Protein AF-A0A316ADJ9-F1 (afdb_monomer)

Radius of gyration: 23.01 Å; Cα contacts (8 Å, |Δi|>4): 121; chains: 1; bounding box: 54×58×75 Å

Foldseek 3Di:
DDDDDDDDDDPDPDDPPPQDDDDPLLVVLLVLLLVLLVVLVCCVVPDDDDDVVNVVADDPPVLSVLSNVLSVLLVVLSVVCVVRPCVPVSLVSNLVSLVVNLVSLVVSVVDPPHDPVVVVVSVVSSVSSVSSNCSNPDDPDPPD

Secondary structure (DSSP, 8-state):
-------------------PPPPHHHHHHHHHHHHHHHHHHHHHHHS----TTTTTTSPPHHHHHHHHHHHHHHHHHHHHHHTSTTHHHHHHHHHHHHHHHHHHHGGGGTSTT--HHHHHHHHHHHHHHHHHHHHHHPPPPPP-

Structure (mmCIF, N/CA/C/O backbone):
data_AF-A0A316ADJ9-F1
#
_entry.id   AF-A0A316ADJ9-F1
#
loop_
_atom_site.group_PDB
_atom_site.id
_atom_site.type_symbol
_atom_site.label_atom_id
_atom_site.label_alt_id
_atom_site.label_comp_id
_atom_site.label_asym_id
_atom_site.label_entity_id
_atom_site.label_seq_id
_atom_site.pdbx_PDB_ins_code
_atom_site.Cartn_x
_atom_site.Cartn_y
_atom_site.Cartn_z
_atom_site.occupancy
_atom_site.B_iso_or_equiv
_atom_site.auth_seq_id
_atom_site.auth_comp_id
_atom_site.auth_asym_id
_atom_site.auth_atom_id
_atom_site.pdbx_PDB_model_num
ATOM 1 N N . MET A 1 1 ? -19.106 48.343 52.116 1.00 52.81 1 MET A N 1
ATOM 2 C CA . MET A 1 1 ?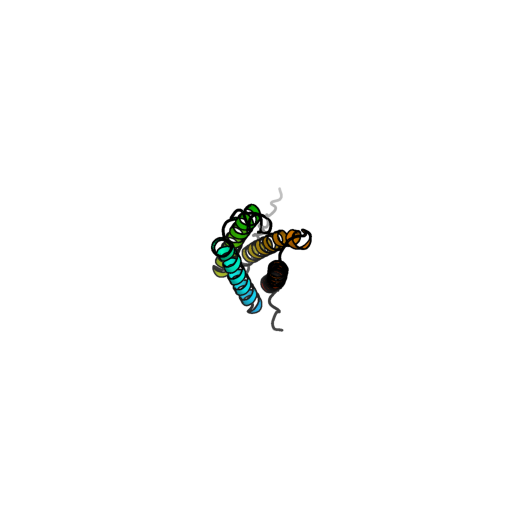 -17.933 47.532 51.727 1.00 52.81 1 MET A CA 1
ATOM 3 C C . MET A 1 1 ? -18.462 46.151 51.363 1.00 52.81 1 MET A C 1
ATOM 5 O O . MET A 1 1 ? -18.863 45.405 52.242 1.00 52.81 1 MET A O 1
ATOM 9 N N . THR A 1 2 ? -18.675 45.913 50.071 1.00 56.94 2 THR A N 1
ATOM 10 C CA . THR A 1 2 ? -19.467 44.803 49.516 1.00 56.94 2 THR A CA 1
ATOM 11 C C . THR A 1 2 ? -18.589 43.577 49.278 1.00 56.94 2 THR A C 1
ATOM 13 O O . THR A 1 2 ? -17.633 43.656 48.509 1.00 56.94 2 THR A O 1
ATOM 16 N N . THR A 1 3 ? -18.903 42.447 49.907 1.00 63.03 3 THR A N 1
ATOM 17 C CA . THR A 1 3 ? -18.252 41.160 49.640 1.00 63.03 3 THR A CA 1
ATOM 18 C C . THR A 1 3 ? -19.010 40.426 48.532 1.00 63.03 3 THR A C 1
ATOM 20 O O . THR A 1 3 ? -20.164 40.038 48.684 1.00 63.03 3 THR A O 1
ATOM 23 N N . HIS A 1 4 ? -18.357 40.276 47.382 1.00 60.06 4 HIS A N 1
ATOM 24 C CA . HIS A 1 4 ? -18.845 39.522 46.229 1.00 60.06 4 HIS A CA 1
ATOM 25 C C . HIS A 1 4 ? -18.423 38.050 46.401 1.00 60.06 4 HIS A C 1
ATOM 27 O O . HIS A 1 4 ? -17.222 37.795 46.511 1.00 60.06 4 HIS A O 1
ATOM 33 N N . PRO A 1 5 ? -19.336 37.062 46.435 1.00 63.56 5 PRO A N 1
ATOM 34 C CA . PRO A 1 5 ? -18.936 35.661 46.415 1.00 63.56 5 PRO A CA 1
ATOM 35 C C . PRO A 1 5 ? -18.522 35.275 44.989 1.00 63.56 5 PRO A C 1
ATOM 37 O O . PRO A 1 5 ? -19.322 35.339 44.055 1.00 63.56 5 PRO A O 1
ATOM 40 N N . ALA A 1 6 ? -17.255 34.897 44.820 1.00 60.03 6 ALA A N 1
ATOM 41 C CA . ALA A 1 6 ? -16.741 34.314 43.588 1.00 60.03 6 ALA A CA 1
ATOM 42 C C . ALA A 1 6 ? -17.290 32.887 43.445 1.00 60.03 6 ALA A C 1
ATOM 44 O O . ALA A 1 6 ? -16.879 31.964 44.148 1.00 60.03 6 ALA A O 1
ATOM 45 N N . THR A 1 7 ? -18.247 32.707 42.542 1.00 63.16 7 THR A N 1
ATOM 46 C CA . THR A 1 7 ? -18.734 31.400 42.106 1.00 63.16 7 THR A CA 1
ATOM 47 C C . THR A 1 7 ? -17.628 30.686 41.330 1.00 63.16 7 THR A C 1
ATOM 49 O O . THR A 1 7 ? -17.347 30.985 40.171 1.00 63.16 7 THR A O 1
ATOM 52 N N . GLY A 1 8 ? -16.978 29.728 41.993 1.00 58.53 8 GLY A N 1
ATOM 53 C CA . GLY A 1 8 ? -16.047 28.800 41.366 1.00 58.53 8 GLY A CA 1
ATOM 54 C C . GLY A 1 8 ? -16.773 27.926 40.347 1.00 58.53 8 GLY A C 1
ATOM 55 O O . GLY A 1 8 ? -17.501 27.004 40.709 1.00 58.53 8 GLY A O 1
ATOM 56 N N . SER A 1 9 ? -16.577 28.211 39.062 1.00 62.88 9 SER A N 1
ATOM 57 C CA . SER A 1 9 ? -16.950 27.304 37.981 1.00 62.88 9 SER A CA 1
ATOM 58 C C . SER A 1 9 ? -15.855 26.246 37.845 1.00 62.88 9 SER A C 1
ATOM 60 O O . SER A 1 9 ? -14.764 26.501 37.339 1.00 62.88 9 SER A O 1
ATOM 62 N N . ALA A 1 10 ? -16.126 25.044 38.354 1.00 63.72 10 ALA A N 1
ATOM 63 C CA . ALA A 1 10 ? -15.277 23.887 38.108 1.00 63.72 10 ALA A CA 1
ATOM 64 C C . ALA A 1 10 ? -15.246 23.593 36.593 1.00 63.72 10 ALA A C 1
ATOM 66 O O . ALA A 1 10 ? -16.309 23.587 35.960 1.00 63.72 10 ALA A O 1
ATOM 67 N N . PRO A 1 11 ? -14.073 23.341 35.982 1.00 63.47 11 PRO A N 1
ATOM 68 C CA . PRO A 1 11 ? -14.007 22.982 34.574 1.00 63.47 11 PRO A CA 1
ATOM 69 C C . PRO A 1 11 ? -14.743 21.656 34.367 1.00 63.47 11 PRO A C 1
ATOM 71 O O . PRO A 1 11 ? -14.394 20.636 34.963 1.00 63.47 11 PRO A O 1
ATOM 74 N N . ALA A 1 12 ? -15.784 21.691 33.533 1.00 62.28 12 ALA A N 1
ATOM 75 C CA . ALA A 1 12 ? -16.554 20.526 33.125 1.00 62.28 12 ALA A CA 1
ATOM 76 C C . ALA A 1 12 ? -15.598 19.412 32.675 1.00 62.28 12 ALA A C 1
ATOM 78 O O . ALA A 1 12 ? -14.872 19.559 31.689 1.00 62.28 12 ALA A O 1
ATOM 79 N N . GLY A 1 13 ? -15.573 18.314 33.437 1.00 58.62 13 GLY A N 1
ATOM 80 C CA . GLY A 1 13 ? -14.709 17.169 33.185 1.00 58.62 13 GLY A CA 1
ATOM 81 C C . GLY A 1 13 ? -14.893 16.677 31.754 1.00 58.62 13 GLY A C 1
ATOM 82 O O . GLY A 1 13 ? -15.971 16.219 31.375 1.00 58.62 13 GLY A O 1
ATOM 83 N N . ALA A 1 14 ? -13.838 16.799 30.948 1.00 61.16 14 ALA A N 1
ATOM 84 C CA . ALA A 1 14 ? -13.809 16.300 29.586 1.00 61.16 14 ALA A CA 1
ATOM 85 C C . ALA A 1 14 ? -14.094 14.793 29.608 1.00 61.16 14 ALA A C 1
ATOM 87 O O . ALA A 1 14 ? -13.265 13.997 30.051 1.00 61.16 14 ALA A O 1
ATOM 88 N N . ALA A 1 15 ? -15.286 14.402 29.153 1.00 62.97 15 ALA A N 1
ATOM 89 C CA . ALA A 1 15 ? -15.678 13.004 29.092 1.00 62.97 15 ALA A CA 1
ATOM 90 C C . ALA A 1 15 ? -14.624 12.202 28.300 1.00 62.97 15 ALA A C 1
ATOM 92 O O . ALA A 1 15 ? -14.220 12.632 27.2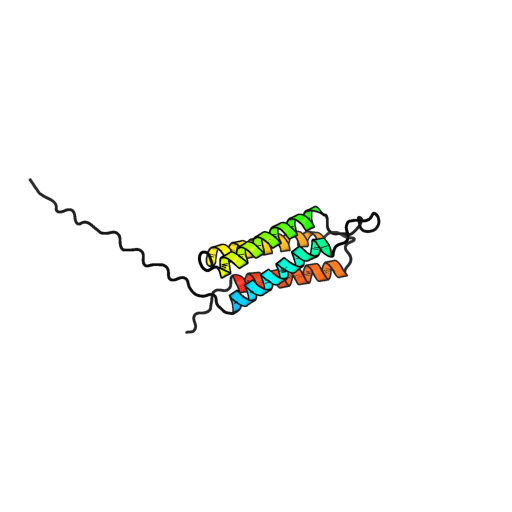10 1.00 62.97 15 ALA A O 1
ATOM 93 N N . PRO A 1 16 ? -14.167 11.041 28.807 1.00 57.91 16 PRO A N 1
ATOM 94 C CA . PRO A 1 16 ? -13.155 10.245 28.130 1.00 57.91 16 PRO A CA 1
ATOM 95 C C . PRO A 1 16 ? -13.670 9.849 26.744 1.00 57.91 16 PRO A C 1
ATOM 97 O O . PRO A 1 16 ? -14.711 9.199 26.605 1.00 57.91 16 PRO A O 1
ATOM 100 N N . ARG A 1 17 ? -12.946 10.267 25.696 1.00 62.66 17 ARG A N 1
ATOM 101 C CA . ARG A 1 17 ? -13.247 9.914 24.303 1.00 62.66 17 ARG A CA 1
ATOM 102 C C . ARG A 1 17 ? -13.176 8.393 24.168 1.00 62.66 17 ARG A C 1
ATOM 104 O O . ARG A 1 17 ? -12.097 7.834 24.006 1.00 62.66 17 ARG A O 1
ATOM 111 N N . ARG A 1 18 ? -14.324 7.711 24.231 1.00 59.41 18 ARG A N 1
ATOM 112 C CA . ARG A 1 18 ? -14.401 6.263 23.996 1.00 59.41 18 ARG A CA 1
ATOM 113 C C . ARG A 1 18 ? -13.875 5.965 22.592 1.00 59.41 18 ARG A C 1
ATOM 115 O O . ARG A 1 18 ? -14.481 6.355 21.593 1.00 59.41 18 ARG A O 1
ATOM 122 N N . HIS A 1 19 ? -12.731 5.292 22.521 1.00 55.38 19 HIS A N 1
ATOM 123 C CA . HIS A 1 19 ? -12.136 4.855 21.266 1.00 55.38 19 HIS A CA 1
ATOM 124 C C . HIS A 1 19 ? -13.079 3.857 20.588 1.00 55.38 19 HIS A C 1
ATOM 126 O O . HIS A 1 19 ? -13.317 2.766 21.102 1.00 55.38 19 HIS A O 1
ATOM 132 N N . ARG A 1 20 ? -13.650 4.234 19.437 1.00 62.09 20 ARG A N 1
ATOM 133 C CA . ARG A 1 20 ? -14.503 3.323 18.667 1.00 62.09 20 ARG A CA 1
ATOM 134 C C . ARG A 1 20 ? -13.678 2.138 18.142 1.00 62.09 20 ARG A C 1
ATOM 136 O O . ARG A 1 20 ? -12.557 2.351 17.668 1.00 62.09 20 ARG A O 1
ATOM 143 N N . PRO A 1 21 ? -14.212 0.907 18.205 1.00 63.09 21 PRO A N 1
ATOM 144 C CA . PRO A 1 21 ? -13.584 -0.247 17.573 1.00 63.09 21 PRO A CA 1
ATOM 145 C C . PRO A 1 21 ? -13.545 -0.081 16.045 1.00 63.09 21 PRO A C 1
ATOM 147 O O . PRO A 1 21 ? -14.389 0.602 15.459 1.00 63.09 21 PRO A O 1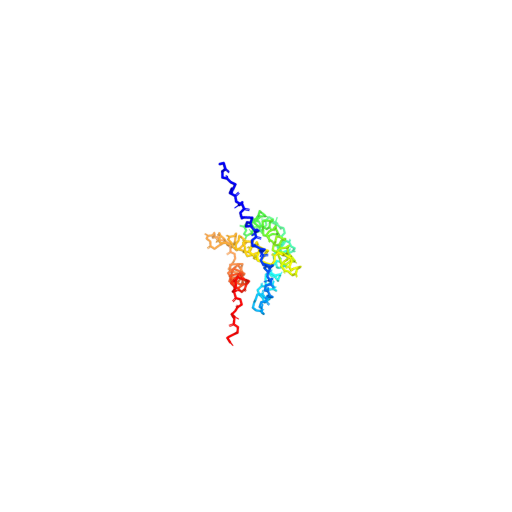
ATOM 150 N N . LEU A 1 22 ? -12.530 -0.677 15.411 1.00 63.69 22 LEU A N 1
ATOM 151 C CA . LEU A 1 22 ? -12.375 -0.690 13.954 1.00 63.69 22 LEU A CA 1
ATOM 152 C C . LEU A 1 22 ? -13.492 -1.537 13.328 1.00 63.69 22 LEU A C 1
ATOM 154 O O . LEU A 1 22 ? -13.813 -2.609 13.837 1.00 63.69 22 LEU A O 1
ATOM 158 N N . GLY A 1 23 ? -14.090 -1.055 12.237 1.00 74.25 23 GLY A N 1
ATOM 159 C CA . GLY A 1 23 ? -15.034 -1.850 11.451 1.00 74.25 23 GLY A CA 1
ATOM 160 C C . GLY A 1 23 ? -14.312 -2.932 10.641 1.00 74.25 23 GLY A C 1
ATOM 161 O O . GLY A 1 23 ? -13.122 -2.798 10.358 1.00 74.25 23 GLY A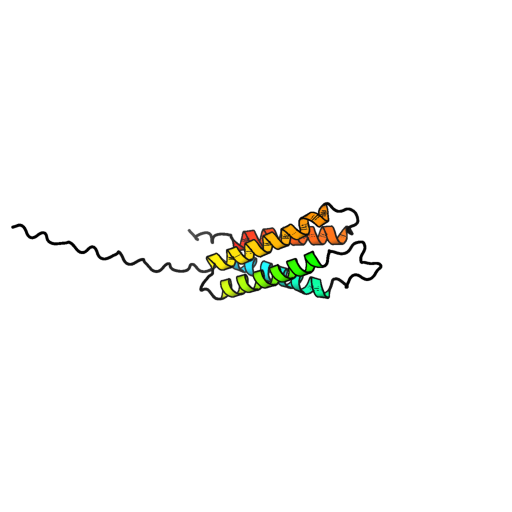 O 1
ATOM 162 N N . ALA A 1 24 ? -15.036 -3.976 10.224 1.00 79.31 24 ALA A N 1
ATOM 163 C CA . ALA A 1 24 ? -14.482 -5.072 9.419 1.00 79.31 24 ALA A CA 1
ATOM 164 C C . ALA A 1 24 ? -13.773 -4.575 8.142 1.00 79.31 24 ALA A C 1
ATOM 166 O O . ALA A 1 24 ? -12.693 -5.049 7.810 1.00 79.31 24 ALA A O 1
ATOM 167 N N . LEU A 1 25 ? -14.324 -3.550 7.482 1.00 77.44 25 LEU A N 1
ATOM 168 C CA . LEU A 1 25 ? -13.740 -2.947 6.277 1.00 77.44 25 LEU A CA 1
ATOM 169 C C . LEU A 1 25 ? -12.378 -2.283 6.541 1.00 77.44 25 LEU A C 1
ATOM 171 O O . LEU A 1 25 ? -11.457 -2.452 5.748 1.00 77.44 25 LEU A O 1
ATOM 175 N N . ASN A 1 26 ? -12.205 -1.604 7.679 1.00 80.75 26 ASN A N 1
ATOM 176 C CA . ASN A 1 26 ? -10.912 -1.024 8.056 1.00 80.75 26 ASN A CA 1
ATOM 177 C C . ASN A 1 26 ? -9.875 -2.119 8.326 1.00 80.75 26 ASN A C 1
ATOM 179 O O . ASN A 1 26 ? -8.695 -1.921 8.050 1.00 80.75 26 ASN A O 1
ATOM 183 N N . HIS A 1 27 ? -10.308 -3.269 8.852 1.00 78.88 27 HIS A N 1
ATOM 184 C CA . HIS A 1 27 ? -9.430 -4.417 9.059 1.00 78.88 27 HIS A CA 1
ATOM 185 C C . HIS A 1 27 ? -8.968 -5.012 7.724 1.00 78.88 27 HIS A C 1
ATOM 187 O O . HIS A 1 27 ? -7.777 -5.248 7.555 1.00 78.88 27 HIS A O 1
ATOM 193 N N . VAL A 1 28 ? -9.870 -5.150 6.746 1.00 84.81 28 VAL A N 1
ATOM 194 C CA . VAL A 1 28 ? -9.508 -5.556 5.375 1.00 84.81 28 VAL A CA 1
ATOM 195 C C . VAL A 1 28 ? -8.518 -4.565 4.754 1.00 84.81 28 VAL A C 1
ATOM 197 O O . VAL A 1 28 ? -7.511 -4.985 4.195 1.00 84.81 28 VAL A O 1
ATOM 200 N N . GLY A 1 29 ? -8.741 -3.255 4.913 1.00 80.75 29 GLY A N 1
ATOM 201 C CA . GLY A 1 29 ? -7.800 -2.229 4.448 1.00 80.75 29 GLY A CA 1
ATOM 202 C C . GLY A 1 29 ? -6.416 -2.330 5.102 1.00 80.75 29 GLY A C 1
ATOM 203 O O . GLY A 1 29 ? -5.405 -2.177 4.421 1.00 80.75 29 GLY A O 1
ATOM 204 N N . LEU A 1 30 ? -6.357 -2.643 6.403 1.00 82.31 30 LEU A N 1
ATOM 205 C CA . LEU A 1 30 ? -5.105 -2.908 7.123 1.00 82.31 30 LEU A CA 1
ATOM 206 C C . LEU A 1 30 ? -4.375 -4.129 6.564 1.00 82.31 30 LEU A C 1
ATOM 208 O O . LEU A 1 30 ? -3.190 -4.021 6.271 1.00 82.31 30 LEU A O 1
ATOM 212 N N . VAL A 1 31 ? -5.081 -5.243 6.355 1.00 86.31 31 VAL A N 1
ATOM 213 C CA . VAL A 1 31 ? -4.501 -6.466 5.780 1.00 86.31 31 VAL A CA 1
ATOM 214 C C . VAL A 1 31 ? -3.957 -6.208 4.377 1.00 86.31 31 VAL A C 1
ATOM 216 O O . VAL A 1 31 ? -2.817 -6.567 4.094 1.00 86.31 31 VAL A O 1
ATOM 219 N N . LEU A 1 32 ? -4.724 -5.531 3.516 1.00 84.25 32 LEU A N 1
ATOM 220 C CA . LEU A 1 32 ? -4.262 -5.169 2.175 1.00 84.25 32 LEU A CA 1
ATOM 221 C C . LEU A 1 32 ? -3.013 -4.288 2.229 1.00 84.25 32 LEU A C 1
ATOM 223 O O . LEU A 1 32 ? -2.063 -4.556 1.506 1.00 84.25 32 LEU A O 1
ATOM 227 N N . ALA A 1 33 ? -2.970 -3.287 3.112 1.00 81.31 33 ALA A N 1
ATOM 228 C CA . ALA A 1 33 ? -1.791 -2.438 3.268 1.00 81.31 33 ALA A CA 1
ATOM 229 C C . ALA A 1 33 ? -0.563 -3.214 3.771 1.00 81.31 33 ALA A C 1
ATOM 231 O O . ALA A 1 33 ? 0.553 -2.912 3.356 1.00 81.31 33 ALA A O 1
ATOM 232 N N . THR A 1 34 ? -0.750 -4.215 4.639 1.00 85.69 34 THR A N 1
ATOM 233 C CA . THR A 1 34 ? 0.331 -5.107 5.082 1.00 85.69 34 THR A CA 1
ATOM 234 C C . THR A 1 34 ? 0.857 -5.956 3.934 1.00 85.69 34 THR A C 1
ATOM 236 O O . THR A 1 34 ? 2.067 -6.015 3.741 1.00 85.69 34 THR A O 1
ATOM 239 N N . LEU A 1 35 ? -0.032 -6.581 3.156 1.00 86.44 35 LEU A N 1
ATOM 240 C CA . LEU A 1 35 ? 0.357 -7.372 1.986 1.00 86.44 35 LEU A CA 1
ATOM 241 C C . LEU A 1 35 ? 1.126 -6.515 0.981 1.00 86.44 35 LEU A C 1
ATOM 243 O O . LEU A 1 35 ? 2.182 -6.920 0.512 1.00 86.44 35 LEU A O 1
ATOM 247 N N . LEU A 1 36 ? 0.643 -5.300 0.731 1.00 81.81 36 LEU A N 1
ATOM 248 C CA . LEU A 1 36 ? 1.290 -4.366 -0.177 1.00 81.81 36 LEU A CA 1
ATOM 249 C C . LEU A 1 36 ? 2.677 -3.935 0.328 1.00 81.81 36 LEU A C 1
ATOM 251 O O . LEU A 1 36 ? 3.622 -3.879 -0.448 1.00 81.81 36 LEU A O 1
ATOM 255 N N . ALA A 1 37 ? 2.830 -3.704 1.636 1.00 80.12 37 ALA A N 1
ATOM 256 C CA . ALA A 1 37 ? 4.132 -3.410 2.235 1.00 80.12 37 ALA A CA 1
ATOM 257 C C . ALA A 1 37 ? 5.113 -4.576 2.125 1.00 80.12 37 ALA A C 1
ATOM 259 O O . ALA A 1 37 ? 6.296 -4.361 1.880 1.00 80.12 37 ALA A O 1
ATOM 260 N N . LEU A 1 38 ? 4.629 -5.807 2.288 1.00 84.56 38 LEU A N 1
ATOM 261 C CA . LEU A 1 38 ? 5.449 -6.998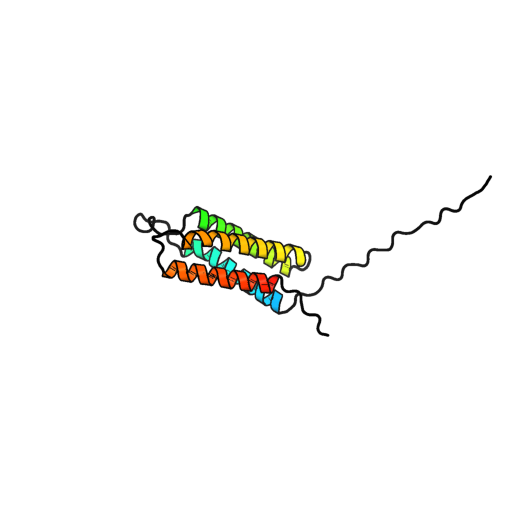 2.091 1.00 84.56 38 LEU A CA 1
ATOM 262 C C . LEU A 1 38 ? 5.882 -7.144 0.629 1.00 84.56 38 LEU A C 1
ATOM 264 O O . LEU A 1 38 ? 7.033 -7.494 0.378 1.00 84.56 38 LEU A O 1
ATOM 268 N N . SER A 1 39 ? 5.005 -6.827 -0.327 1.00 79.69 39 SER A N 1
ATOM 269 C CA . SER A 1 39 ? 5.361 -6.784 -1.748 1.00 79.69 39 SER A CA 1
ATOM 270 C C . SER A 1 39 ? 6.467 -5.761 -2.022 1.00 79.69 39 SER A C 1
ATOM 272 O O . SER A 1 39 ? 7.462 -6.119 -2.649 1.00 79.69 39 SER A O 1
ATOM 274 N N . ASP A 1 40 ? 6.366 -4.544 -1.481 1.00 78.38 40 ASP A N 1
ATOM 275 C CA . ASP A 1 40 ? 7.413 -3.518 -1.624 1.00 78.38 40 ASP A CA 1
ATOM 276 C C . ASP A 1 40 ? 8.756 -3.976 -1.024 1.00 78.38 40 ASP A C 1
ATOM 278 O O . ASP A 1 40 ? 9.811 -3.800 -1.631 1.00 78.38 40 ASP A O 1
ATOM 282 N N . LEU A 1 41 ? 8.716 -4.615 0.151 1.00 78.38 41 LEU A N 1
ATOM 283 C CA . LEU A 1 41 ? 9.880 -5.209 0.817 1.00 78.38 41 LEU A CA 1
ATOM 284 C C . LEU A 1 41 ? 10.531 -6.304 -0.033 1.00 78.38 41 LEU A C 1
ATOM 286 O O . LEU A 1 41 ? 11.754 -6.359 -0.139 1.00 78.38 41 LEU A O 1
ATOM 290 N N . SER A 1 42 ? 9.717 -7.158 -0.657 1.00 73.62 42 SER A N 1
ATOM 291 C CA . SER A 1 42 ? 10.197 -8.215 -1.549 1.00 73.62 42 SER A CA 1
ATOM 292 C C . SER A 1 42 ? 10.772 -7.677 -2.861 1.00 73.62 42 SER A C 1
ATOM 294 O O . SER A 1 42 ? 11.619 -8.335 -3.458 1.00 73.62 42 SER A O 1
ATOM 296 N N . GLY A 1 43 ? 10.380 -6.467 -3.278 1.00 68.00 43 GLY A N 1
ATOM 297 C CA . GLY A 1 43 ? 10.877 -5.821 -4.493 1.00 68.00 43 GLY A CA 1
ATOM 298 C C . GLY A 1 43 ? 12.398 -5.658 -4.509 1.00 68.00 43 GLY A C 1
ATOM 299 O O . GLY A 1 43 ? 13.009 -5.866 -5.547 1.00 68.00 43 GLY A O 1
ATOM 300 N N . ILE A 1 44 ? 13.026 -5.400 -3.356 1.00 66.88 44 ILE A N 1
ATOM 301 C CA . ILE A 1 44 ? 14.496 -5.335 -3.232 1.00 66.88 44 ILE A CA 1
ATOM 302 C C . ILE A 1 44 ? 15.175 -6.691 -3.480 1.00 66.88 44 ILE A C 1
ATOM 304 O O . ILE A 1 44 ? 16.317 -6.728 -3.924 1.00 66.88 44 ILE A O 1
ATOM 308 N N . PHE A 1 45 ? 14.495 -7.801 -3.190 1.00 62.47 45 PHE A N 1
ATOM 309 C CA . PHE A 1 45 ? 15.057 -9.148 -3.325 1.00 62.47 45 PHE A CA 1
ATOM 310 C C . PHE A 1 45 ? 14.718 -9.812 -4.665 1.00 62.47 45 PHE A C 1
ATOM 312 O O . PHE A 1 45 ? 15.423 -10.724 -5.083 1.00 62.47 45 PHE A O 1
ATOM 319 N N . LEU A 1 46 ? 13.627 -9.388 -5.311 1.00 59.91 46 LEU A N 1
ATOM 320 C CA . LEU A 1 46 ? 13.133 -9.948 -6.574 1.00 59.91 46 LEU A CA 1
ATOM 321 C C . LEU A 1 46 ? 13.597 -9.161 -7.802 1.00 59.91 46 LEU A C 1
ATOM 323 O O . LEU A 1 46 ? 13.684 -9.730 -8.887 1.00 59.91 46 LEU A O 1
ATOM 327 N N . VAL A 1 47 ? 13.864 -7.861 -7.653 1.00 62.22 47 VAL A N 1
ATOM 328 C CA . VAL A 1 47 ? 14.458 -7.056 -8.721 1.00 62.22 47 VAL A CA 1
ATOM 329 C C . VAL A 1 47 ? 15.964 -7.287 -8.673 1.00 62.22 47 VAL A C 1
ATOM 331 O O . VAL A 1 47 ? 16.632 -6.868 -7.729 1.00 62.22 47 VAL A O 1
ATOM 334 N N . GLU A 1 48 ? 16.491 -7.994 -9.672 1.00 56.66 48 GLU A N 1
ATOM 335 C CA . GLU A 1 48 ? 17.931 -8.207 -9.813 1.00 56.66 48 GLU A CA 1
ATOM 336 C C . GLU A 1 48 ? 18.682 -6.863 -9.816 1.00 56.66 48 GLU A C 1
ATOM 338 O O . GLU A 1 48 ? 18.211 -5.900 -10.436 1.00 56.66 48 GLU A O 1
ATOM 343 N N . PRO A 1 49 ? 19.849 -6.775 -9.142 1.00 53.53 49 PRO A N 1
ATOM 344 C CA . PRO A 1 49 ? 20.698 -5.595 -9.213 1.00 53.53 49 PRO A CA 1
ATOM 345 C C . PRO A 1 49 ? 20.978 -5.254 -10.679 1.00 53.53 49 PRO A C 1
ATOM 347 O O . PRO A 1 49 ? 21.118 -6.178 -11.488 1.00 53.53 49 PRO A O 1
ATOM 350 N N . PRO A 1 50 ? 21.081 -3.962 -11.036 1.00 52.72 50 PRO A N 1
ATOM 351 C CA . PRO A 1 50 ? 21.321 -3.553 -12.410 1.00 52.72 50 PRO A CA 1
ATOM 352 C C . PRO A 1 50 ? 22.643 -4.159 -12.890 1.00 52.72 50 PRO A C 1
ATOM 354 O O . PRO A 1 50 ? 23.728 -3.685 -12.572 1.00 52.72 50 PRO A O 1
ATOM 357 N N . THR A 1 51 ? 22.544 -5.248 -13.641 1.00 52.03 51 THR A N 1
ATOM 358 C CA . THR A 1 51 ? 23.608 -5.745 -14.504 1.00 52.03 51 THR A CA 1
ATOM 359 C C . THR A 1 51 ? 23.608 -4.893 -15.769 1.00 52.03 51 THR A C 1
ATOM 361 O O . THR A 1 51 ? 22.576 -4.333 -16.138 1.00 52.03 51 THR A O 1
ATOM 364 N N . GLU A 1 52 ? 24.757 -4.772 -16.435 1.00 51.38 52 GLU A N 1
ATOM 365 C CA . GLU A 1 52 ? 24.985 -3.891 -17.599 1.00 51.38 52 GLU A CA 1
ATOM 366 C C . GLU A 1 52 ? 23.928 -4.019 -18.721 1.00 51.38 52 GLU A C 1
ATOM 368 O O . GLU A 1 52 ? 23.750 -3.107 -19.518 1.00 51.38 52 GLU A O 1
ATOM 373 N N . THR A 1 53 ? 23.177 -5.124 -18.767 1.00 50.72 53 THR A N 1
ATOM 374 C CA . THR A 1 53 ? 22.085 -5.385 -19.724 1.00 50.72 53 THR A CA 1
ATOM 375 C C . THR A 1 53 ? 20.689 -4.970 -19.222 1.00 50.72 53 THR A C 1
ATOM 377 O O . THR A 1 53 ? 19.814 -4.663 -20.029 1.00 50.72 53 THR A O 1
ATOM 380 N N . SER A 1 54 ? 20.476 -4.924 -17.904 1.00 51.56 54 SER A N 1
ATOM 381 C CA . SER A 1 54 ? 19.206 -4.584 -17.229 1.00 51.56 54 SER A CA 1
ATOM 382 C C . SER A 1 54 ? 19.172 -3.140 -16.713 1.00 51.56 54 SER A C 1
ATOM 384 O O . SER A 1 54 ? 18.099 -2.590 -16.457 1.00 51.56 54 SER A O 1
ATOM 386 N N . ALA A 1 55 ? 20.343 -2.502 -16.605 1.00 51.38 55 ALA A N 1
ATOM 387 C CA . ALA A 1 55 ? 20.510 -1.104 -16.210 1.00 51.38 55 ALA A CA 1
ATOM 388 C C . ALA A 1 55 ? 19.786 -0.118 -17.146 1.00 51.38 55 ALA A C 1
ATOM 390 O O . ALA A 1 55 ? 19.476 0.998 -16.738 1.00 51.38 55 ALA A O 1
ATOM 391 N N . GLN A 1 56 ? 19.473 -0.531 -18.379 1.00 52.75 56 GLN A N 1
ATOM 392 C CA . GLN A 1 56 ? 18.818 0.338 -19.353 1.00 52.75 56 GLN A CA 1
ATOM 393 C C . GLN A 1 56 ? 17.316 0.552 -19.076 1.00 52.75 56 GLN A C 1
ATOM 395 O O . GLN A 1 56 ? 16.794 1.591 -19.464 1.00 52.75 56 GLN A O 1
ATOM 400 N N . ASN A 1 57 ? 16.622 -0.395 -18.419 1.00 56.56 57 ASN A N 1
ATOM 401 C CA . ASN A 1 57 ? 15.145 -0.405 -18.346 1.00 56.56 57 ASN A CA 1
ATOM 402 C C . ASN A 1 57 ? 14.552 -0.773 -16.962 1.00 56.56 57 ASN A C 1
ATOM 404 O O . ASN A 1 57 ? 13.333 -0.920 -16.839 1.00 56.56 57 ASN A O 1
ATOM 408 N N . GLY A 1 58 ? 15.382 -0.969 -15.930 1.00 58.62 58 GLY A N 1
ATOM 409 C CA . GLY A 1 58 ? 14.933 -1.276 -14.565 1.00 58.62 58 GLY A CA 1
ATOM 410 C C . GLY A 1 58 ? 14.527 -0.032 -13.753 1.00 58.62 58 GLY A C 1
ATOM 411 O O . GLY A 1 58 ? 14.950 1.078 -14.084 1.00 58.62 58 GLY A O 1
ATOM 412 N N . PRO A 1 59 ? 13.721 -0.177 -12.679 1.00 63.03 59 PRO A N 1
ATOM 413 C CA . PRO A 1 59 ? 13.405 0.937 -11.788 1.00 63.03 59 PRO A CA 1
ATOM 414 C C . PRO A 1 59 ? 14.689 1.531 -11.175 1.00 63.03 59 PRO A C 1
ATOM 416 O O . PRO A 1 59 ? 15.542 0.760 -10.727 1.00 63.03 59 PRO A O 1
ATOM 419 N N . PRO A 1 60 ? 14.834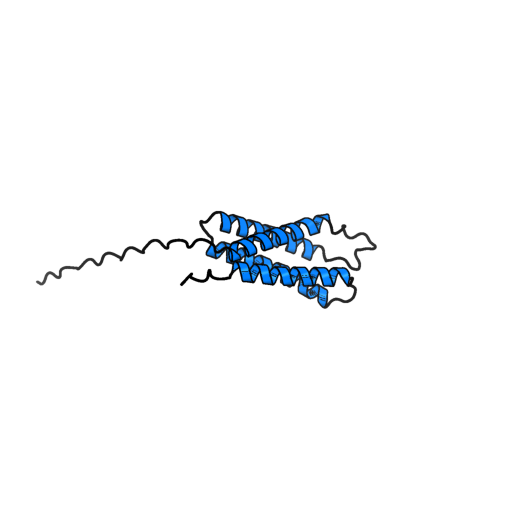 2.869 -11.110 1.00 70.12 60 PRO A N 1
ATOM 420 C CA . PRO A 1 60 ? 15.998 3.503 -10.495 1.00 70.12 60 PRO A CA 1
ATOM 421 C C . PRO A 1 60 ? 16.166 3.055 -9.039 1.00 70.12 60 PRO A C 1
ATOM 423 O O . PRO A 1 60 ? 15.176 2.917 -8.310 1.00 70.12 60 PRO A O 1
ATOM 426 N N . ALA A 1 61 ? 17.407 2.850 -8.594 1.00 73.94 61 ALA A N 1
ATOM 427 C CA . ALA A 1 61 ? 17.698 2.357 -7.246 1.00 73.94 61 ALA A CA 1
ATOM 428 C C . ALA A 1 61 ? 17.114 3.270 -6.151 1.00 73.94 61 ALA A C 1
ATOM 430 O O . ALA A 1 61 ? 16.684 2.799 -5.097 1.00 73.94 61 ALA A O 1
ATOM 431 N N . GLU A 1 62 ? 17.028 4.574 -6.415 1.00 72.06 62 GLU A N 1
ATOM 432 C CA . GLU A 1 62 ? 16.428 5.576 -5.534 1.00 72.06 62 GLU A CA 1
ATOM 433 C C . GLU A 1 62 ? 14.940 5.298 -5.285 1.00 72.06 62 GLU A C 1
ATOM 435 O O . GLU A 1 62 ? 14.450 5.455 -4.163 1.00 72.06 62 GLU A O 1
ATOM 440 N N . VAL A 1 63 ? 14.221 4.844 -6.316 1.00 72.62 63 VAL A N 1
ATOM 441 C CA . VAL A 1 63 ? 12.794 4.512 -6.226 1.00 72.62 63 VAL A CA 1
ATOM 442 C C . VAL A 1 63 ? 12.590 3.262 -5.370 1.00 72.62 63 VAL A C 1
ATOM 444 O O . VAL A 1 63 ? 11.668 3.239 -4.554 1.00 72.62 63 VAL A O 1
ATOM 447 N N . LEU A 1 64 ? 13.470 2.258 -5.482 1.00 74.19 64 LEU A N 1
ATOM 448 C CA . LEU A 1 64 ? 13.419 1.063 -4.629 1.00 74.19 64 LEU A CA 1
ATOM 449 C C . LEU A 1 64 ? 13.647 1.404 -3.153 1.00 74.19 64 LEU A C 1
ATOM 451 O O . LEU A 1 64 ? 12.881 0.962 -2.294 1.00 74.19 64 LEU A O 1
ATOM 455 N N . TRP A 1 65 ? 14.658 2.220 -2.847 1.00 74.31 65 TRP A N 1
ATOM 456 C CA . TRP A 1 65 ? 14.928 2.639 -1.469 1.00 74.31 65 TRP A CA 1
ATOM 457 C C . TRP A 1 65 ? 13.777 3.450 -0.874 1.00 74.31 65 TRP A C 1
ATOM 459 O O . TRP A 1 65 ? 13.401 3.239 0.283 1.00 74.31 65 TRP A O 1
ATOM 469 N N . PHE A 1 66 ? 13.175 4.343 -1.664 1.00 76.62 66 PHE A N 1
ATOM 470 C CA . PHE A 1 66 ? 12.010 5.105 -1.227 1.00 76.62 66 PHE A CA 1
ATOM 471 C C . PHE A 1 66 ? 10.796 4.202 -0.968 1.00 76.62 66 PHE A C 1
ATOM 473 O O . PHE A 1 66 ? 10.135 4.339 0.066 1.00 76.62 66 PHE A O 1
ATOM 480 N N . ALA A 1 67 ? 10.522 3.250 -1.865 1.00 75.62 67 ALA A N 1
ATOM 481 C CA . ALA A 1 67 ? 9.441 2.282 -1.701 1.00 75.62 67 ALA A CA 1
ATOM 482 C C . ALA A 1 67 ? 9.631 1.440 -0.430 1.00 75.62 67 ALA A C 1
ATOM 484 O O . ALA A 1 67 ? 8.699 1.299 0.363 1.00 75.62 67 ALA A O 1
ATOM 485 N N . PHE A 1 68 ? 10.854 0.974 -0.169 1.00 78.25 68 PHE A N 1
ATOM 486 C CA . PHE A 1 68 ? 11.194 0.247 1.053 1.00 78.25 68 PHE A CA 1
ATOM 487 C C . PHE A 1 68 ? 10.960 1.087 2.315 1.00 78.25 68 PHE A C 1
ATOM 489 O O . PHE A 1 68 ? 10.316 0.628 3.260 1.00 78.25 68 PHE A O 1
ATOM 496 N N . ALA A 1 69 ? 11.418 2.343 2.333 1.00 82.06 69 ALA A N 1
ATOM 497 C CA . ALA A 1 69 ? 11.194 3.235 3.468 1.00 82.06 69 ALA A CA 1
ATOM 498 C C . ALA A 1 69 ? 9.690 3.447 3.734 1.00 82.06 69 ALA A C 1
ATOM 500 O O . ALA A 1 69 ? 9.234 3.351 4.877 1.00 82.06 69 ALA A O 1
ATOM 501 N N . MET A 1 70 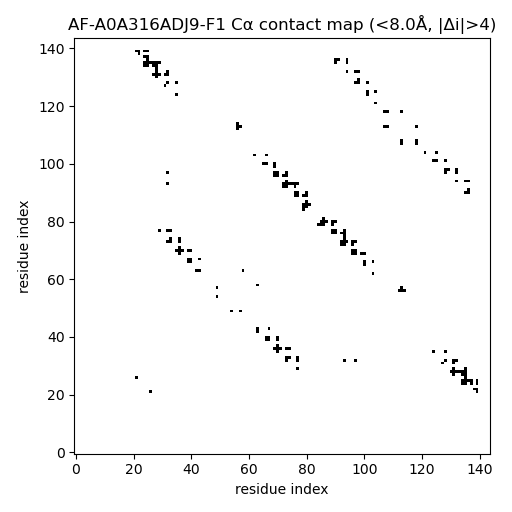? 8.893 3.659 2.683 1.00 77.44 70 MET A N 1
ATOM 502 C CA . MET A 1 70 ? 7.436 3.787 2.796 1.00 77.44 70 MET A CA 1
ATOM 503 C C . MET A 1 70 ? 6.760 2.484 3.240 1.00 77.44 70 MET A C 1
ATOM 505 O O . MET A 1 70 ? 5.771 2.528 3.983 1.00 77.44 70 MET A O 1
ATOM 509 N N . ALA A 1 71 ? 7.299 1.324 2.862 1.00 78.75 71 ALA A N 1
ATOM 510 C CA . ALA A 1 71 ? 6.842 0.023 3.338 1.00 78.75 71 ALA A CA 1
ATOM 511 C C . ALA A 1 71 ? 7.026 -0.124 4.851 1.00 78.75 71 ALA A C 1
ATOM 513 O O . ALA A 1 71 ? 6.074 -0.470 5.557 1.00 78.75 71 ALA A O 1
ATOM 514 N N . VAL A 1 72 ? 8.201 0.247 5.364 1.00 83.50 72 VAL A N 1
ATOM 515 C CA . VAL A 1 72 ? 8.496 0.241 6.804 1.00 83.50 72 VAL A CA 1
ATOM 516 C C . VAL A 1 72 ? 7.561 1.186 7.560 1.00 83.50 72 VAL A C 1
ATOM 518 O O . VAL A 1 72 ? 6.962 0.790 8.562 1.00 83.50 72 VAL A O 1
ATOM 521 N N . VAL A 1 73 ? 7.355 2.409 7.059 1.00 83.00 73 VAL A N 1
ATOM 522 C CA . VAL A 1 73 ? 6.421 3.371 7.673 1.00 83.00 73 VAL A CA 1
ATOM 523 C C . VAL A 1 73 ? 4.987 2.836 7.663 1.00 83.00 73 VAL A C 1
ATOM 525 O O . VAL A 1 73 ? 4.265 2.979 8.654 1.00 83.00 73 VAL A O 1
ATOM 528 N N . THR A 1 74 ? 4.571 2.176 6.579 1.00 79.38 74 THR A N 1
ATOM 529 C CA . THR A 1 74 ? 3.249 1.540 6.496 1.00 79.38 74 THR A CA 1
ATOM 530 C C . THR A 1 74 ? 3.102 0.467 7.572 1.00 79.38 74 THR A C 1
ATOM 532 O O . THR A 1 74 ? 2.117 0.485 8.310 1.00 79.38 74 THR A O 1
ATOM 535 N N . LEU A 1 75 ? 4.076 -0.439 7.701 1.00 81.44 75 LEU A N 1
ATOM 536 C CA . LEU A 1 75 ? 4.052 -1.511 8.700 1.00 81.44 75 LEU A CA 1
ATOM 537 C C . LEU A 1 75 ? 4.022 -0.959 10.126 1.00 81.44 75 LEU A C 1
ATOM 539 O O . LEU A 1 75 ? 3.224 -1.421 10.943 1.00 81.44 75 LEU A O 1
ATOM 543 N N . ALA A 1 76 ? 4.813 0.076 10.413 1.00 80.38 76 ALA A N 1
ATOM 544 C CA . ALA A 1 76 ? 4.787 0.752 11.705 1.00 80.38 76 ALA A CA 1
ATOM 545 C C . ALA A 1 76 ? 3.406 1.368 11.995 1.00 80.38 76 ALA A C 1
ATOM 547 O O . ALA A 1 76 ? 2.866 1.205 13.092 1.00 80.38 76 ALA A O 1
ATOM 548 N N . GLY A 1 77 ? 2.792 2.020 11.001 1.00 74.12 77 GLY A N 1
ATOM 549 C CA . GLY A 1 77 ? 1.442 2.576 11.107 1.00 74.12 77 GLY A CA 1
ATOM 550 C C . GLY A 1 77 ? 0.367 1.507 11.338 1.00 74.12 77 GLY A C 1
ATOM 551 O O . GLY A 1 77 ? -0.507 1.687 12.188 1.00 74.12 77 GLY A O 1
ATOM 552 N N . VAL A 1 78 ? 0.455 0.369 10.641 1.00 78.12 78 VAL A N 1
ATOM 553 C CA . VAL A 1 78 ? -0.428 -0.798 10.826 1.00 78.12 78 VAL A CA 1
ATOM 554 C C . VAL A 1 78 ? -0.288 -1.356 12.245 1.00 78.12 78 VAL A C 1
ATOM 556 O O . VAL A 1 78 ? -1.292 -1.529 12.939 1.00 78.12 78 VAL A O 1
ATOM 559 N N . ALA A 1 79 ? 0.945 -1.578 12.709 1.00 79.25 79 ALA A N 1
ATOM 560 C CA . ALA A 1 79 ? 1.223 -2.102 14.044 1.00 79.25 79 ALA A CA 1
ATOM 561 C C . ALA A 1 79 ? 0.678 -1.172 15.142 1.00 79.25 79 ALA A C 1
ATOM 563 O O . ALA A 1 79 ? -0.001 -1.626 16.067 1.00 79.25 79 ALA A O 1
ATOM 564 N N . LEU A 1 80 ? 0.877 0.146 15.008 1.00 76.00 80 LEU A N 1
ATOM 565 C CA . LEU A 1 80 ? 0.310 1.137 15.931 1.00 76.00 80 LEU A CA 1
ATOM 566 C C . LEU A 1 80 ? -1.225 1.181 15.888 1.00 76.00 80 LEU A C 1
ATOM 568 O O . LEU A 1 80 ? -1.869 1.397 16.921 1.00 76.00 80 LEU A O 1
ATOM 572 N N . ALA A 1 81 ? -1.828 0.986 14.712 1.00 72.38 81 ALA A N 1
ATOM 573 C CA . ALA A 1 81 ? -3.279 0.913 14.573 1.00 72.38 81 ALA A CA 1
ATOM 574 C C . ALA A 1 81 ? -3.847 -0.324 15.293 1.00 72.38 81 ALA A C 1
ATOM 576 O O . ALA A 1 81 ? -4.866 -0.225 15.988 1.00 72.38 81 ALA A O 1
ATOM 577 N N . TRP A 1 82 ? -3.167 -1.469 15.203 1.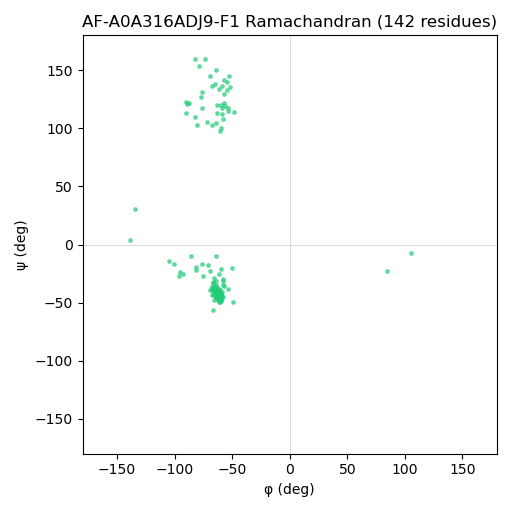00 75.56 82 TRP A N 1
ATOM 578 C CA . TRP A 1 82 ? -3.531 -2.682 15.939 1.00 75.56 82 TRP A CA 1
ATOM 579 C C . TRP A 1 82 ? -3.336 -2.535 17.451 1.00 75.56 82 TRP A C 1
ATOM 581 O O . TRP A 1 82 ? -4.232 -2.912 18.208 1.00 75.56 82 TRP A O 1
ATOM 591 N N . ALA A 1 83 ? -2.268 -1.862 17.893 1.00 74.25 83 ALA A N 1
ATOM 592 C CA . ALA A 1 83 ? -1.979 -1.598 19.308 1.00 74.25 83 ALA A CA 1
ATOM 593 C C . ALA A 1 83 ? -3.022 -0.707 20.023 1.00 74.25 83 ALA A C 1
ATOM 595 O O . ALA A 1 83 ? -3.003 -0.555 21.242 1.00 74.25 83 ALA A O 1
ATOM 596 N N . GLY A 1 84 ? -3.963 -0.099 19.296 1.00 64.25 84 GLY A N 1
ATOM 597 C CA . GLY A 1 84 ? -5.188 0.460 19.875 1.00 64.25 84 GLY A CA 1
ATOM 598 C C . GLY A 1 84 ? -5.097 1.871 20.456 1.00 64.25 84 GLY A C 1
ATOM 599 O O . GLY A 1 84 ? -6.107 2.573 20.485 1.00 64.25 84 GLY A O 1
ATOM 600 N N . ARG A 1 85 ? -3.902 2.328 20.836 1.00 61.00 85 ARG A N 1
ATOM 601 C CA . ARG A 1 85 ? -3.684 3.609 21.532 1.00 61.00 85 ARG A CA 1
ATOM 602 C C . ARG A 1 85 ? -3.662 4.834 20.599 1.00 61.00 85 ARG A C 1
ATOM 604 O O . ARG A 1 85 ? -3.976 5.932 21.042 1.00 61.00 85 ARG A O 1
ATOM 611 N N . TRP A 1 86 ? -3.392 4.642 19.299 1.00 63.56 86 TRP A N 1
ATOM 612 C CA . TRP A 1 86 ? -3.245 5.721 18.297 1.00 63.56 86 TRP A CA 1
ATOM 613 C C . TRP A 1 86 ? -3.996 5.450 16.980 1.00 63.56 86 TRP A C 1
ATOM 615 O O . TRP A 1 86 ? -3.592 5.907 15.914 1.00 63.56 86 TRP A O 1
ATOM 625 N N . ARG A 1 87 ? -5.121 4.721 17.039 1.00 68.69 87 ARG A N 1
ATOM 626 C CA . ARG A 1 87 ? -5.849 4.195 15.863 1.00 68.69 87 ARG A CA 1
ATOM 627 C C . ARG A 1 87 ? -6.125 5.211 14.750 1.00 68.69 87 ARG A C 1
ATOM 629 O O . ARG A 1 87 ? -5.852 4.931 13.593 1.00 68.69 87 ARG A O 1
ATOM 636 N N . GLY A 1 88 ? -6.671 6.381 15.083 1.00 71.81 88 GLY A N 1
ATOM 637 C CA . GLY A 1 88 ? -7.023 7.398 14.082 1.00 71.81 88 GLY A CA 1
ATOM 638 C C . GLY A 1 88 ? -5.800 8.000 13.371 1.00 71.81 88 GLY A C 1
ATOM 639 O O . GLY A 1 88 ? -5.734 7.939 12.145 1.00 71.81 88 GLY A O 1
ATOM 640 N N . PRO A 1 89 ? -4.832 8.571 14.113 1.00 77.25 89 PRO A N 1
ATOM 641 C CA . PRO A 1 89 ? -3.599 9.108 13.536 1.00 77.25 89 PRO A CA 1
ATOM 642 C C . PRO A 1 89 ? -2.762 8.061 12.789 1.00 77.25 89 PRO A C 1
ATOM 644 O O . PRO A 1 89 ? -2.299 8.337 11.688 1.00 77.25 89 PRO A O 1
ATOM 647 N N . ALA A 1 90 ? -2.621 6.849 13.335 1.00 75.12 90 ALA A N 1
ATOM 648 C CA . ALA A 1 90 ? -1.793 5.794 12.747 1.00 75.12 90 ALA A CA 1
ATOM 649 C C . ALA A 1 90 ? -2.313 5.317 11.381 1.00 75.12 90 ALA A C 1
ATOM 651 O O . ALA A 1 90 ? -1.534 5.169 10.442 1.00 75.12 90 ALA A O 1
ATOM 652 N N . VAL A 1 91 ? -3.636 5.168 11.230 1.00 76.81 91 VAL A N 1
ATOM 653 C CA . VAL A 1 91 ? -4.259 4.828 9.938 1.00 76.81 91 VAL A CA 1
ATOM 654 C C . VAL A 1 91 ? -4.019 5.922 8.894 1.00 76.81 91 VAL A C 1
ATOM 656 O O . VAL A 1 91 ? -3.779 5.616 7.730 1.00 76.81 91 VAL A O 1
ATOM 659 N N . ARG A 1 92 ? -4.036 7.202 9.294 1.00 80.38 92 ARG A N 1
ATOM 660 C CA . ARG A 1 92 ? -3.732 8.315 8.378 1.00 80.38 92 ARG A CA 1
ATOM 661 C C . ARG A 1 92 ? -2.276 8.301 7.933 1.00 80.38 92 ARG A C 1
ATOM 663 O O . ARG A 1 92 ? -2.021 8.501 6.756 1.00 80.38 92 ARG A O 1
ATOM 670 N N . ILE A 1 93 ? -1.345 8.040 8.850 1.00 79.38 93 ILE A N 1
ATOM 671 C CA . ILE A 1 93 ? 0.084 7.934 8.528 1.00 79.38 93 ILE A CA 1
ATOM 672 C C . ILE A 1 93 ? 0.322 6.787 7.537 1.00 79.38 93 ILE A C 1
ATOM 674 O O . ILE A 1 93 ? 0.971 6.997 6.517 1.00 79.38 93 ILE A O 1
ATOM 678 N N . ALA A 1 94 ? -0.268 5.610 7.780 1.00 78.25 94 ALA A N 1
ATOM 679 C CA . ALA A 1 94 ? -0.172 4.476 6.861 1.00 78.25 94 ALA A CA 1
ATOM 680 C C . ALA A 1 94 ? -0.774 4.798 5.480 1.00 78.25 94 ALA A C 1
ATOM 682 O O . ALA A 1 94 ? -0.169 4.488 4.456 1.00 78.25 94 ALA A O 1
ATOM 683 N N . ALA A 1 95 ? -1.928 5.471 5.443 1.00 79.88 95 ALA A N 1
ATOM 684 C CA . ALA A 1 95 ? -2.554 5.894 4.195 1.00 79.88 95 ALA A CA 1
ATOM 685 C C . ALA A 1 95 ? -1.688 6.896 3.413 1.00 79.88 95 ALA A C 1
ATOM 687 O O . ALA A 1 95 ? -1.540 6.758 2.203 1.00 79.88 95 ALA A O 1
ATOM 688 N N . VAL A 1 96 ? -1.081 7.877 4.090 1.00 84.06 96 VAL A N 1
ATOM 689 C CA . VAL A 1 96 ? -0.176 8.845 3.452 1.00 84.06 96 VAL A CA 1
ATOM 690 C C . VAL A 1 96 ? 1.060 8.145 2.892 1.00 84.06 96 VAL A C 1
ATOM 692 O O . VAL A 1 96 ? 1.401 8.380 1.738 1.00 84.06 96 VAL A O 1
ATOM 695 N N . ALA A 1 97 ? 1.687 7.242 3.653 1.00 80.50 97 ALA A N 1
ATOM 696 C CA . ALA A 1 97 ? 2.841 6.476 3.178 1.00 80.50 97 ALA A CA 1
ATOM 697 C C . ALA A 1 97 ? 2.508 5.656 1.918 1.00 80.50 97 ALA A C 1
ATOM 699 O O . ALA A 1 97 ? 3.277 5.636 0.959 1.00 80.50 97 ALA A O 1
ATOM 700 N N . ARG A 1 98 ? 1.319 5.043 1.885 1.00 84.12 98 ARG A N 1
ATOM 701 C CA . ARG A 1 98 ? 0.805 4.305 0.724 1.00 84.12 98 ARG A CA 1
ATOM 702 C C . ARG A 1 98 ? 0.578 5.199 -0.493 1.00 84.12 98 ARG A C 1
ATOM 704 O O . ARG A 1 98 ? 0.983 4.835 -1.589 1.00 84.12 98 ARG A O 1
ATOM 711 N N . ILE A 1 99 ? -0.024 6.373 -0.308 1.00 82.75 99 ILE A N 1
ATOM 712 C CA . ILE A 1 99 ? -0.229 7.340 -1.397 1.00 82.75 99 ILE A CA 1
ATOM 713 C C . ILE A 1 99 ? 1.119 7.805 -1.958 1.00 82.75 99 ILE A C 1
ATOM 715 O O . ILE A 1 99 ? 1.297 7.805 -3.171 1.00 82.75 99 ILE A O 1
ATOM 719 N N . LEU A 1 100 ? 2.077 8.155 -1.095 1.00 83.81 100 LEU A N 1
ATOM 720 C CA . LEU A 1 100 ? 3.416 8.567 -1.525 1.00 83.81 100 LEU A CA 1
ATOM 721 C C . LEU A 1 100 ? 4.133 7.454 -2.298 1.00 83.81 100 LEU A C 1
ATOM 723 O O . LEU A 1 100 ? 4.734 7.727 -3.330 1.00 83.81 100 LEU A O 1
ATOM 727 N N . SER A 1 101 ? 4.013 6.204 -1.848 1.00 78.56 101 SER A N 1
ATOM 728 C CA . SER A 1 101 ? 4.544 5.036 -2.558 1.00 78.56 101 SER A CA 1
ATOM 729 C C . SER A 1 101 ? 3.872 4.809 -3.920 1.00 78.56 101 SER A C 1
ATOM 731 O O . SER A 1 101 ? 4.550 4.495 -4.892 1.00 78.56 101 SER A O 1
ATOM 733 N N . ALA A 1 102 ? 2.561 5.028 -4.046 1.00 80.19 102 ALA A N 1
ATOM 734 C CA . ALA A 1 102 ? 1.890 4.948 -5.345 1.00 80.19 102 ALA A CA 1
ATOM 735 C C . ALA A 1 102 ? 2.332 6.074 -6.296 1.00 80.19 102 ALA A C 1
ATOM 737 O O . ALA A 1 102 ? 2.481 5.848 -7.496 1.00 80.19 102 ALA A O 1
ATOM 738 N N . LEU A 1 103 ? 2.581 7.278 -5.771 1.00 85.88 103 LEU A N 1
ATOM 739 C CA . LEU A 1 103 ? 3.037 8.416 -6.571 1.00 85.88 103 LEU A CA 1
ATOM 740 C C . LEU A 1 103 ? 4.414 8.179 -7.196 1.00 85.88 103 LEU A C 1
ATOM 742 O O . LEU A 1 103 ? 4.648 8.652 -8.305 1.00 85.88 103 LEU A O 1
ATOM 746 N N . THR A 1 104 ? 5.300 7.412 -6.557 1.00 80.69 104 THR A N 1
ATOM 747 C CA . THR A 1 104 ? 6.601 7.087 -7.162 1.00 80.69 104 THR A CA 1
ATOM 748 C C . THR A 1 104 ? 6.498 6.125 -8.341 1.00 80.69 104 THR A C 1
ATOM 750 O O . THR A 1 104 ? 7.420 6.072 -9.148 1.00 80.69 104 THR A O 1
ATOM 753 N N . ALA A 1 105 ? 5.382 5.405 -8.492 1.00 78.69 105 ALA A N 1
ATOM 754 C CA . ALA A 1 105 ? 5.127 4.566 -9.663 1.00 78.69 105 ALA A CA 1
ATOM 755 C C . ALA A 1 105 ? 4.593 5.366 -10.867 1.00 78.69 105 ALA A C 1
ATOM 757 O O . ALA A 1 105 ? 4.691 4.907 -12.001 1.00 78.69 105 ALA A O 1
ATOM 758 N N . VAL A 1 106 ? 4.048 6.569 -10.647 1.00 83.31 106 VAL A N 1
ATOM 759 C CA . VAL A 1 106 ? 3.409 7.382 -11.697 1.00 83.31 106 VAL A CA 1
ATOM 760 C C . VAL A 1 106 ? 4.370 7.768 -12.835 1.00 83.31 106 VAL A C 1
ATOM 762 O O . VAL A 1 106 ? 3.977 7.623 -13.993 1.00 83.31 106 VAL A O 1
ATOM 765 N N . PRO A 1 107 ? 5.624 8.195 -12.581 1.00 81.12 107 PRO A N 1
ATOM 766 C CA . PRO A 1 107 ? 6.566 8.518 -13.652 1.00 81.12 107 PRO A CA 1
ATOM 767 C C . PRO A 1 107 ? 6.839 7.355 -14.614 1.00 81.12 107 PRO A C 1
ATOM 769 O O . PRO A 1 107 ? 7.068 7.596 -15.796 1.00 81.12 107 PRO A O 1
ATOM 772 N N . ALA A 1 108 ? 6.753 6.102 -14.149 1.00 79.06 108 ALA A N 1
ATOM 773 C CA . ALA A 1 108 ? 7.022 4.925 -14.976 1.00 79.06 108 ALA A CA 1
ATOM 774 C C . ALA A 1 108 ? 6.068 4.805 -16.178 1.00 79.06 108 ALA A C 1
ATOM 776 O O . ALA A 1 108 ? 6.452 4.244 -17.196 1.00 79.06 108 ALA A O 1
ATOM 777 N N . PHE A 1 109 ? 4.860 5.376 -16.099 1.00 81.75 109 PHE A N 1
ATOM 778 C CA . PHE A 1 109 ? 3.892 5.375 -17.203 1.00 81.75 109 PHE A CA 1
ATOM 779 C C . PHE A 1 109 ? 4.212 6.379 -18.315 1.00 81.75 109 PHE A C 1
ATOM 781 O O . PHE A 1 109 ? 3.657 6.271 -19.407 1.00 81.75 109 PHE A O 1
ATOM 788 N N . PHE A 1 110 ? 5.074 7.360 -18.044 1.00 82.62 110 PHE A N 1
ATOM 789 C CA . PHE A 1 110 ? 5.401 8.438 -18.980 1.00 82.62 110 PHE A CA 1
ATOM 790 C C . PHE A 1 110 ? 6.775 8.270 -19.632 1.00 82.62 110 PHE A C 1
ATOM 792 O O . PHE A 1 110 ? 7.067 8.941 -20.621 1.00 82.62 110 PHE A O 1
ATOM 799 N N . VAL A 1 111 ? 7.618 7.382 -19.100 1.00 81.25 111 VAL A N 1
ATOM 800 C CA . VAL A 1 111 ? 8.941 7.090 -19.655 1.00 81.25 111 VAL A CA 1
ATOM 801 C C . VAL A 1 111 ? 8.827 5.947 -20.665 1.00 81.25 111 VAL A C 1
ATOM 803 O O . VAL A 1 111 ? 8.365 4.853 -20.344 1.00 81.25 111 VAL A O 1
ATOM 806 N N . GLY A 1 112 ? 9.252 6.197 -21.905 1.00 76.00 112 GLY A N 1
ATOM 807 C CA . GLY A 1 112 ? 9.364 5.153 -22.925 1.00 76.00 112 GLY A CA 1
ATOM 808 C C . GLY A 1 112 ? 10.502 4.177 -22.606 1.00 76.00 112 GLY A C 1
ATOM 809 O O . GLY A 1 112 ? 11.530 4.588 -22.079 1.00 76.00 112 GLY A O 1
ATOM 810 N N . GLY A 1 113 ? 10.327 2.894 -22.934 1.00 75.12 113 GLY A N 1
ATOM 811 C CA . GLY A 1 113 ? 11.333 1.844 -22.696 1.00 75.12 113 GLY A CA 1
ATOM 812 C C . GLY A 1 113 ? 11.016 0.902 -21.530 1.00 75.12 113 GLY A C 1
ATOM 813 O O . GLY A 1 113 ? 11.674 -0.124 -21.383 1.00 75.12 113 GLY A O 1
ATOM 814 N N . VAL A 1 114 ? 9.969 1.182 -20.746 1.00 74.44 114 VAL A N 1
ATOM 815 C CA . VAL A 1 114 ? 9.522 0.279 -19.677 1.00 74.44 114 VAL A CA 1
ATOM 816 C C . VAL A 1 114 ? 8.750 -0.913 -20.272 1.00 74.44 114 VAL A C 1
ATOM 818 O O . VAL A 1 114 ? 7.775 -0.706 -21.002 1.00 74.44 114 VAL A O 1
ATOM 821 N N . PRO A 1 115 ? 9.128 -2.166 -19.952 1.00 80.38 115 PRO A N 1
ATOM 822 C CA . PRO A 1 115 ? 8.380 -3.358 -20.346 1.00 80.38 115 PRO A CA 1
ATOM 823 C C . PRO A 1 115 ? 6.893 -3.284 -19.965 1.00 80.38 115 PRO A C 1
ATOM 825 O O . PRO A 1 115 ? 6.542 -2.940 -18.834 1.00 80.38 115 PRO A O 1
ATOM 828 N N . THR A 1 116 ? 6.002 -3.679 -20.880 1.00 82.56 116 THR A N 1
ATOM 829 C CA . THR A 1 116 ? 4.540 -3.616 -20.681 1.00 82.56 116 THR A CA 1
ATOM 830 C C . THR A 1 116 ? 4.080 -4.401 -19.454 1.00 82.56 116 THR A C 1
ATOM 832 O O . THR A 1 116 ? 3.174 -3.973 -18.744 1.00 82.56 116 THR A O 1
ATOM 835 N N . 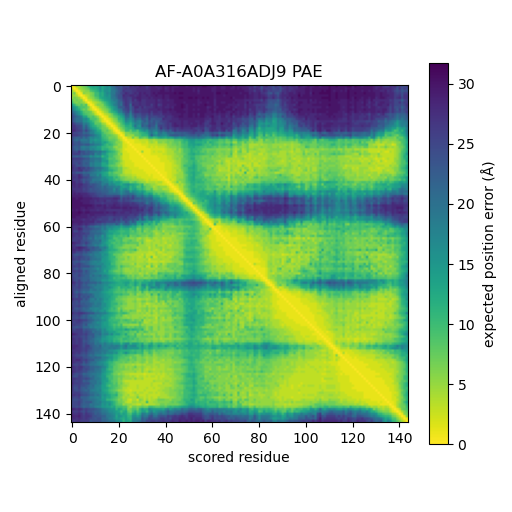GLN A 1 117 ? 4.733 -5.522 -19.155 1.00 76.25 117 GLN A N 1
ATOM 836 C CA . GLN A 1 117 ? 4.458 -6.328 -17.970 1.00 76.25 117 GLN A CA 1
ATOM 837 C C . GLN A 1 117 ? 4.661 -5.519 -16.681 1.00 76.25 117 GLN A C 1
ATOM 839 O O . GLN A 1 117 ? 3.810 -5.572 -15.795 1.00 76.25 117 GLN A O 1
ATOM 844 N N . LEU A 1 118 ? 5.738 -4.731 -16.584 1.00 77.94 118 LEU A N 1
ATOM 845 C CA . LEU A 1 118 ? 6.013 -3.897 -15.408 1.00 77.94 118 LEU A CA 1
ATOM 846 C C . LEU A 1 118 ? 4.991 -2.763 -15.267 1.00 77.94 118 LEU A C 1
ATOM 848 O O . LEU A 1 118 ? 4.557 -2.472 -14.155 1.00 77.94 118 LEU A O 1
ATOM 852 N N . LEU A 1 119 ? 4.544 -2.180 -16.383 1.00 81.12 119 LEU A N 1
ATOM 853 C CA . LEU A 1 119 ? 3.480 -1.169 -16.394 1.00 81.12 119 LEU A CA 1
ATOM 854 C C . LEU A 1 119 ? 2.147 -1.727 -15.877 1.00 81.12 119 LEU A C 1
ATOM 856 O O . LEU A 1 119 ? 1.474 -1.080 -15.074 1.00 81.12 119 LEU A O 1
ATOM 860 N N . VAL A 1 120 ? 1.775 -2.942 -16.294 1.00 84.44 120 VAL A N 1
ATOM 861 C CA . VAL A 1 120 ? 0.557 -3.613 -15.810 1.00 84.44 120 VAL A CA 1
ATOM 862 C C . VAL A 1 120 ? 0.653 -3.886 -14.310 1.00 84.44 120 VAL A C 1
ATOM 864 O O . VAL A 1 120 ? -0.280 -3.565 -13.573 1.00 84.44 120 VAL A O 1
ATOM 867 N N . TRP A 1 121 ? 1.785 -4.414 -13.836 1.00 79.88 121 TRP A N 1
ATOM 868 C CA . TRP A 1 121 ? 2.018 -4.631 -12.406 1.00 79.88 121 TRP A CA 1
ATOM 869 C C . TRP A 1 121 ? 1.944 -3.329 -11.605 1.00 79.88 121 TRP A C 1
ATOM 871 O O . TRP A 1 121 ? 1.252 -3.281 -10.589 1.00 79.88 121 TRP A O 1
ATOM 881 N N . ALA A 1 122 ? 2.578 -2.256 -12.082 1.00 81.19 122 ALA A N 1
ATOM 882 C CA . ALA A 1 122 ? 2.503 -0.943 -11.450 1.00 81.19 122 ALA A CA 1
ATOM 883 C C . ALA A 1 122 ? 1.051 -0.444 -11.357 1.00 81.19 122 ALA A C 1
ATOM 885 O O . ALA A 1 122 ? 0.619 0.005 -10.295 1.00 81.19 122 ALA A O 1
ATOM 886 N N . ALA A 1 123 ? 0.270 -0.577 -12.434 1.00 83.81 123 ALA A N 1
ATOM 887 C CA . ALA A 1 123 ? -1.124 -0.138 -12.468 1.00 83.81 123 ALA A CA 1
ATOM 888 C C . ALA A 1 123 ? -1.994 -0.911 -11.466 1.00 83.81 123 ALA A C 1
ATOM 890 O O . ALA A 1 123 ? -2.776 -0.309 -10.725 1.00 83.81 123 ALA A O 1
ATOM 891 N N . VAL A 1 124 ? -1.825 -2.235 -11.401 1.00 86.00 124 VAL A N 1
ATOM 892 C CA . VAL A 1 124 ? -2.522 -3.090 -10.431 1.00 86.00 124 VAL A CA 1
ATOM 893 C C . VAL A 1 124 ? -2.165 -2.681 -9.003 1.00 86.00 124 VAL A C 1
ATOM 895 O O . VAL A 1 124 ? -3.063 -2.482 -8.186 1.00 86.00 124 VAL A O 1
ATOM 898 N N . THR A 1 125 ? -0.882 -2.483 -8.700 1.00 81.38 125 THR A N 1
ATOM 899 C CA . THR A 1 125 ? -0.431 -2.079 -7.361 1.00 81.38 125 THR A CA 1
ATOM 900 C C . THR A 1 125 ? -1.014 -0.729 -6.954 1.00 81.38 125 THR A C 1
ATOM 902 O O . THR A 1 125 ? -1.514 -0.591 -5.834 1.00 81.38 125 THR A O 1
ATOM 905 N N . VAL A 1 126 ? -1.039 0.259 -7.855 1.00 84.56 126 VAL A N 1
ATOM 906 C CA . VAL A 1 126 ? -1.678 1.560 -7.591 1.00 84.56 126 VAL A CA 1
ATOM 907 C C . VAL A 1 126 ? -3.168 1.380 -7.299 1.00 84.56 126 VAL A C 1
ATOM 909 O O . VAL A 1 126 ? -3.664 1.918 -6.308 1.00 84.56 126 VAL A O 1
ATOM 912 N N . LEU A 1 127 ? -3.885 0.583 -8.096 1.00 87.19 127 LEU A N 1
ATOM 913 C CA . LEU A 1 127 ? -5.314 0.344 -7.886 1.00 87.19 127 LEU A CA 1
ATOM 914 C C . LEU A 1 127 ? -5.589 -0.310 -6.524 1.00 87.19 127 LEU A C 1
ATOM 916 O O . LEU A 1 127 ? -6.449 0.154 -5.772 1.00 87.19 127 LEU A O 1
ATOM 920 N N . VAL A 1 128 ? -4.824 -1.346 -6.169 1.00 83.56 128 VAL A N 1
ATOM 921 C CA . VAL A 1 128 ? -4.936 -2.015 -4.864 1.00 83.56 128 VAL A CA 1
ATOM 922 C C . VAL A 1 128 ? -4.596 -1.048 -3.728 1.00 83.56 128 VAL A C 1
ATOM 924 O O . VAL A 1 128 ? -5.272 -1.058 -2.698 1.00 83.56 128 VAL A O 1
ATOM 927 N N . THR A 1 129 ? -3.620 -0.157 -3.923 1.00 84.75 129 THR A N 1
ATOM 928 C CA . THR A 1 129 ? -3.279 0.896 -2.956 1.00 84.75 129 THR A CA 1
ATOM 929 C C . THR A 1 129 ? -4.470 1.808 -2.692 1.00 84.75 129 THR A C 1
ATOM 931 O O . THR A 1 129 ? -4.814 2.057 -1.536 1.00 84.75 129 THR A O 1
ATOM 934 N N . VAL A 1 130 ? -5.133 2.279 -3.751 1.00 85.12 130 VAL A N 1
ATOM 935 C CA . VAL A 1 130 ? -6.318 3.139 -3.637 1.00 85.12 130 VAL A CA 1
ATOM 936 C C . VAL A 1 130 ? -7.421 2.422 -2.865 1.00 85.12 130 VAL A C 1
ATOM 938 O O . VAL A 1 130 ? -7.970 2.985 -1.918 1.00 85.12 130 VAL A O 1
ATOM 941 N N . VAL A 1 131 ? -7.708 1.163 -3.206 1.00 85.75 131 VAL A N 1
ATOM 942 C CA . VAL A 1 131 ? -8.712 0.353 -2.501 1.00 85.75 131 VAL A CA 1
ATOM 943 C C . VAL A 1 131 ? -8.355 0.199 -1.020 1.00 85.75 131 VAL A C 1
ATOM 945 O O . VAL A 1 131 ? -9.207 0.429 -0.159 1.00 85.75 131 VAL A O 1
ATOM 948 N N . ALA A 1 132 ? -7.099 -0.123 -0.700 1.00 80.56 132 ALA A N 1
ATOM 949 C CA . ALA A 1 132 ? -6.630 -0.268 0.676 1.00 80.56 132 ALA A CA 1
ATOM 950 C C . ALA A 1 132 ? -6.785 1.038 1.474 1.00 80.56 132 ALA A C 1
ATOM 952 O O . ALA A 1 132 ? -7.321 1.021 2.583 1.00 80.56 132 ALA A O 1
ATOM 953 N N . VAL A 1 133 ? -6.390 2.175 0.892 1.00 83.81 133 VAL A N 1
ATOM 954 C CA . VAL A 1 133 ? -6.514 3.509 1.502 1.00 83.81 133 VAL A CA 1
ATOM 955 C C . VAL A 1 133 ? -7.977 3.875 1.744 1.00 83.81 133 VAL A C 1
ATOM 957 O O . VAL A 1 133 ? -8.329 4.325 2.837 1.00 83.81 133 VAL A O 1
ATOM 960 N N . VAL A 1 134 ? -8.851 3.649 0.761 1.00 85.88 134 VAL A N 1
ATOM 961 C CA . VAL A 1 134 ? -10.289 3.916 0.890 1.00 85.88 134 VAL A CA 1
ATOM 962 C C . VAL A 1 134 ? -10.890 3.069 2.011 1.00 85.88 134 VAL A C 1
ATOM 964 O O . VAL A 1 134 ? -11.585 3.604 2.875 1.00 85.88 134 VAL A O 1
ATOM 967 N N . LEU A 1 135 ? -10.579 1.772 2.058 1.00 82.00 135 LEU A N 1
ATOM 968 C CA . LEU A 1 135 ? -11.055 0.868 3.108 1.00 82.00 135 LEU A CA 1
ATOM 969 C C . LEU A 1 135 ? -10.523 1.247 4.497 1.00 82.00 135 LEU A C 1
ATOM 971 O O . LEU A 1 135 ? -11.274 1.223 5.473 1.00 82.00 135 LEU A O 1
ATOM 975 N N . MET A 1 136 ? -9.253 1.648 4.593 1.00 78.19 136 MET A N 1
ATOM 976 C CA . MET A 1 136 ? -8.629 2.134 5.827 1.00 78.19 136 MET A CA 1
ATOM 977 C C . MET A 1 136 ? -9.322 3.385 6.378 1.00 78.19 136 MET A C 1
ATOM 979 O O . MET A 1 136 ? -9.574 3.479 7.584 1.00 78.19 136 MET A O 1
ATOM 983 N N . LEU A 1 137 ? -9.625 4.344 5.500 1.00 82.06 137 LEU A N 1
ATOM 984 C CA . LEU A 1 137 ? -10.204 5.640 5.858 1.00 82.06 137 LEU A CA 1
ATOM 985 C C . LEU A 1 137 ? -11.733 5.617 5.961 1.00 82.06 137 LEU A C 1
ATOM 987 O O . LEU A 1 137 ? -12.325 6.577 6.469 1.00 82.06 137 LEU A O 1
ATOM 991 N N . LEU A 1 138 ? -12.376 4.530 5.527 1.00 81.44 138 LEU A N 1
ATOM 992 C CA . LEU A 1 138 ? -13.817 4.373 5.623 1.00 81.44 138 LEU A CA 1
ATOM 993 C C . LEU A 1 138 ? -14.262 4.507 7.084 1.00 81.44 138 LEU A C 1
ATOM 995 O O . LEU A 1 138 ? -13.736 3.863 7.998 1.00 81.44 138 LEU A O 1
ATOM 999 N N . ARG A 1 139 ? -15.262 5.359 7.324 1.00 69.19 139 ARG A N 1
ATOM 1000 C CA . ARG A 1 139 ? -15.890 5.441 8.643 1.00 69.19 139 ARG A CA 1
ATOM 1001 C C . ARG A 1 139 ? -16.817 4.236 8.810 1.00 69.19 139 ARG A C 1
ATOM 1003 O O . ARG A 1 139 ? -17.653 4.018 7.933 1.00 69.19 139 ARG A O 1
ATOM 1010 N N . PRO A 1 140 ? -16.745 3.500 9.934 1.00 62.53 140 PRO A N 1
ATOM 1011 C CA . PRO A 1 140 ? -17.709 2.448 10.221 1.00 62.53 140 PRO A CA 1
ATOM 1012 C C . PRO A 1 140 ? -19.129 3.022 10.143 1.00 62.53 140 PRO A C 1
ATOM 1014 O O . PRO A 1 140 ? -19.467 3.942 10.900 1.00 62.53 140 PRO A O 1
ATOM 1017 N N . ARG A 1 141 ? -19.945 2.518 9.204 1.00 57.19 141 ARG A N 1
ATOM 1018 C CA . ARG A 1 141 ? -21.374 2.846 9.136 1.00 57.19 141 ARG A CA 1
ATOM 1019 C C . ARG A 1 141 ? -21.977 2.466 10.486 1.00 57.19 141 ARG A C 1
ATOM 1021 O O . ARG A 1 141 ? -21.846 1.321 10.918 1.00 57.19 141 ARG A O 1
ATOM 1028 N N . ARG A 1 142 ? -22.585 3.440 11.176 1.00 54.47 142 ARG A N 1
ATOM 1029 C CA . ARG A 1 142 ? -23.406 3.149 12.357 1.00 54.47 142 ARG A CA 1
ATOM 1030 C C . ARG A 1 142 ? -24.463 2.154 11.879 1.00 54.47 142 ARG A C 1
ATOM 1032 O O . ARG A 1 142 ? -25.185 2.479 10.940 1.00 54.47 142 ARG A O 1
ATOM 1039 N N . ARG A 1 143 ? -24.498 0.948 12.452 1.00 50.25 143 ARG A N 1
ATOM 1040 C CA . ARG A 1 143 ? -25.696 0.111 12.335 1.00 50.25 143 ARG A CA 1
ATOM 1041 C C . ARG A 1 143 ? -26.821 0.947 12.958 1.00 50.25 143 ARG A C 1
ATOM 1043 O O . ARG A 1 143 ? -26.639 1.407 14.087 1.00 50.25 143 ARG A O 1
ATOM 1050 N N . ALA A 1 144 ? -27.818 1.290 12.144 1.00 43.50 144 ALA A N 1
ATOM 1051 C CA . ALA A 1 144 ? -29.027 1.976 12.587 1.00 43.50 144 ALA A CA 1
ATOM 1052 C C . ALA A 1 144 ? -29.834 1.040 13.488 1.00 43.50 144 ALA A C 1
ATOM 1054 O O . ALA A 1 144 ? -29.760 -0.187 13.239 1.00 43.50 144 ALA A O 1
#

Solvent-accessible surface area (backbone atoms only — not comparable to full-atom values): 8376 Å² total; per-residue (Å²): 139,86,86,78,84,82,79,81,76,73,78,77,75,78,74,80,81,77,79,76,79,82,37,72,56,28,50,52,12,45,53,47,48,47,54,51,25,51,51,40,53,45,45,70,77,69,50,74,77,73,43,94,84,45,58,82,55,57,83,56,70,69,56,55,55,51,34,33,54,29,19,52,50,25,49,52,16,47,53,40,32,69,69,59,84,44,39,73,65,22,47,50,53,20,37,50,30,48,50,56,45,41,55,69,52,53,61,60,79,76,47,86,74,55,56,68,68,58,53,52,52,48,51,51,52,40,52,52,45,52,52,20,40,51,28,47,68,50,73,67,75,77,82,127

Sequence (144 aa):
MTTHPATGSAPAGAAPRRHRPLGALNHVGLVLATLLALSDLSGIFLVEPPTETSAQNGPPAEVLWFAFAMAVVTLAGVALAWAGRWRGPAVRIAAVARILSALTAVPAFFVGGVPTQLLVWAAVTVLVTVVAVVLMLLRPRRRA

Mean predicted aligned error: 12.24 Å

Organism: NCBI:txid317664

pLDDT: mean 72.9, std 10.8, range [43.5, 87.19]

Nearest PDB structures (foldseek):
  8qae-assembly1_A  TM=3.798E-01  e=4.460E+00  synthetic construct
  5lnx-assembly2_G  TM=3.937E-01  e=7.849E+00  Bacillus subtilis subsp. subtilis str. 168